Protein AF-A0A076HCX7-F1 (afdb_monomer)

Sequence (114 aa):
MFPRLAEHYRSVVEDLVMSLQALASNLQSAGFTATCYSCGDGRDGQGASFVADIGDGHMVRFLVSDFGISWVESRNGRELVKLDGAEAIQELQRMADLAQEGQARAMQPLAQTA

Foldseek 3Di:
DCPVVLVVLVVVQVVVLVVLCVLQVLCVVLVWHKDKDWDDDPPAWTKIWIWTDPDQQWIWIWIDTSVFTKIWIDHPNHTDDIDTDPVNVVVVVVSSVVSVVSVVVVPDDPPPDD

Structure (mmCIF, N/CA/C/O backbone):
data_AF-A0A076HCX7-F1
#
_entry.id   AF-A0A076HCX7-F1
#
loop_
_atom_site.group_PDB
_atom_site.id
_atom_site.type_symbol
_atom_site.label_atom_id
_atom_site.label_alt_id
_atom_site.label_comp_id
_atom_site.label_asym_id
_atom_site.label_entity_id
_atom_site.label_seq_id
_atom_site.pdbx_PDB_ins_code
_atom_site.Cartn_x
_atom_site.Cartn_y
_atom_site.Cartn_z
_atom_site.occupancy
_atom_site.B_iso_or_equiv
_atom_site.auth_seq_id
_atom_site.auth_comp_id
_atom_site.auth_asym_id
_atom_site.auth_atom_id
_atom_site.pdbx_PDB_model_num
ATOM 1 N N . MET A 1 1 ? 18.435 5.223 -23.652 1.00 62.88 1 MET A N 1
ATOM 2 C CA . MET A 1 1 ? 18.314 6.310 -22.652 1.00 62.88 1 MET A CA 1
ATOM 3 C C . MET A 1 1 ? 17.424 5.899 -21.481 1.00 62.88 1 MET A C 1
ATOM 5 O O . MET A 1 1 ? 17.887 5.964 -20.355 1.00 62.88 1 MET A O 1
ATOM 9 N N . PHE A 1 2 ? 16.215 5.386 -21.728 1.00 89.38 2 PHE A N 1
ATOM 10 C CA . PHE A 1 2 ? 15.270 4.944 -20.688 1.00 89.38 2 PHE A CA 1
ATOM 11 C C . PHE A 1 2 ? 15.545 3.611 -19.946 1.00 89.38 2 PHE A C 1
ATOM 13 O O . PHE A 1 2 ? 14.967 3.452 -18.875 1.00 89.38 2 PHE A O 1
ATOM 20 N N . PRO A 1 3 ? 16.420 2.680 -20.399 1.00 86.94 3 PRO A N 1
ATOM 21 C CA . PRO A 1 3 ? 16.670 1.433 -19.660 1.00 86.94 3 PRO A CA 1
ATOM 22 C C . PRO A 1 3 ? 17.156 1.646 -18.224 1.00 86.94 3 PRO A C 1
ATOM 24 O O . PRO A 1 3 ? 16.657 1.003 -17.313 1.00 86.94 3 PRO A O 1
ATOM 27 N N . ARG A 1 4 ? 18.035 2.634 -18.001 1.00 91.25 4 ARG A N 1
ATOM 28 C CA . ARG A 1 4 ? 18.521 2.974 -16.652 1.00 91.25 4 ARG A CA 1
ATOM 29 C C . ARG A 1 4 ? 17.409 3.490 -15.738 1.00 91.25 4 ARG A C 1
ATOM 31 O O . ARG A 1 4 ? 17.461 3.272 -14.537 1.00 91.25 4 ARG A O 1
ATOM 38 N N . LEU A 1 5 ? 16.413 4.181 -16.300 1.00 89.88 5 LEU A N 1
ATOM 39 C CA . LEU A 1 5 ? 15.254 4.648 -15.540 1.00 89.88 5 LEU A CA 1
ATOM 40 C C . LEU A 1 5 ? 14.345 3.473 -15.157 1.00 89.88 5 LEU A C 1
ATOM 42 O O . LEU A 1 5 ? 13.871 3.425 -14.030 1.00 89.88 5 LEU A O 1
ATOM 46 N N . ALA A 1 6 ? 14.147 2.514 -16.065 1.00 88.62 6 ALA A N 1
ATOM 47 C CA . ALA A 1 6 ? 13.380 1.301 -15.787 1.00 88.62 6 ALA A CA 1
ATOM 48 C C . ALA A 1 6 ? 14.069 0.406 -14.741 1.00 88.62 6 ALA A C 1
ATOM 50 O O . ALA A 1 6 ? 13.417 -0.066 -13.818 1.00 88.62 6 ALA A O 1
ATOM 51 N N . GLU A 1 7 ? 15.389 0.222 -14.838 1.00 89.44 7 GLU A N 1
ATOM 52 C CA . GLU A 1 7 ? 16.185 -0.491 -13.828 1.00 89.44 7 GLU A CA 1
ATOM 53 C C . GLU A 1 7 ? 16.110 0.197 -12.462 1.00 89.44 7 GLU A C 1
ATOM 55 O O . GLU A 1 7 ? 15.907 -0.466 -11.448 1.00 89.44 7 GLU A O 1
ATOM 60 N N . HIS A 1 8 ? 16.208 1.530 -12.427 1.00 90.88 8 HIS A N 1
ATOM 61 C CA . HIS A 1 8 ? 16.052 2.275 -11.182 1.00 90.88 8 HIS A CA 1
ATOM 62 C C . HIS A 1 8 ? 14.649 2.106 -10.589 1.00 90.88 8 HIS A C 1
ATOM 64 O O . HIS A 1 8 ? 14.519 1.886 -9.390 1.00 90.88 8 HIS A O 1
ATOM 70 N N . TYR A 1 9 ? 13.606 2.152 -11.421 1.00 91.25 9 TYR A N 1
ATOM 71 C CA . TYR A 1 9 ? 12.237 1.935 -10.965 1.00 91.25 9 TYR A CA 1
ATOM 72 C C . TYR A 1 9 ? 12.039 0.536 -10.366 1.00 91.25 9 TYR A C 1
ATOM 74 O O . TYR A 1 9 ? 11.447 0.424 -9.300 1.00 91.25 9 TYR A O 1
ATOM 82 N N . ARG A 1 10 ? 12.599 -0.512 -10.983 1.00 90.31 10 ARG A N 1
ATOM 83 C CA . ARG A 1 10 ? 12.563 -1.882 -10.438 1.00 90.31 10 ARG A CA 1
ATOM 84 C C . ARG A 1 10 ? 13.234 -1.984 -9.070 1.00 90.31 10 ARG A C 1
ATOM 86 O O . ARG A 1 10 ? 12.650 -2.547 -8.154 1.00 90.31 10 ARG A O 1
ATOM 93 N N . SER A 1 11 ? 14.400 -1.356 -8.900 1.00 90.75 11 SER A N 1
ATOM 94 C CA . SER A 1 11 ? 15.066 -1.286 -7.591 1.00 90.75 11 SER A CA 1
ATOM 95 C C . SER A 1 11 ? 14.192 -0.587 -6.543 1.00 90.75 11 SER A C 1
ATOM 97 O O . SER A 1 11 ? 14.120 -1.036 -5.406 1.00 90.75 11 SER A O 1
ATOM 99 N N . VAL A 1 12 ? 13.483 0.483 -6.922 1.00 92.06 12 VAL A N 1
ATOM 100 C CA . VAL A 1 12 ? 12.535 1.162 -6.023 1.00 92.06 12 VAL A CA 1
ATOM 101 C C . VAL A 1 12 ? 11.344 0.260 -5.679 1.00 92.06 12 VAL A C 1
ATOM 103 O O . VAL A 1 12 ? 10.895 0.254 -4.535 1.00 92.06 12 VAL A O 1
ATOM 106 N N . VAL A 1 13 ? 10.829 -0.516 -6.638 1.00 92.75 13 VAL A N 1
ATOM 107 C CA . VAL A 1 13 ? 9.761 -1.500 -6.397 1.00 92.75 13 VAL A CA 1
ATOM 108 C C . VAL A 1 13 ? 10.221 -2.567 -5.400 1.00 92.75 13 VAL A C 1
ATOM 110 O O . VAL A 1 13 ? 9.489 -2.851 -4.455 1.00 92.75 13 VAL A O 1
ATOM 113 N N . GLU A 1 14 ? 11.429 -3.111 -5.557 1.00 91.56 14 GLU A N 1
ATOM 114 C CA . GLU A 1 14 ? 12.033 -4.075 -4.624 1.00 91.56 14 GLU A CA 1
ATOM 115 C C . GLU A 1 14 ? 12.101 -3.534 -3.189 1.00 91.56 14 GLU A C 1
ATOM 117 O O . GLU A 1 14 ? 11.614 -4.177 -2.252 1.00 91.56 14 GLU A O 1
ATOM 122 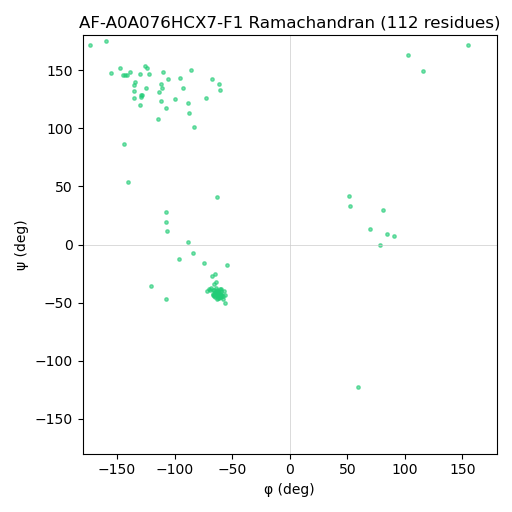N N . ASP A 1 15 ? 12.635 -2.323 -3.024 1.00 92.69 15 ASP A N 1
ATOM 123 C CA . ASP A 1 15 ? 12.755 -1.663 -1.720 1.00 92.69 15 ASP A CA 1
ATOM 124 C C . ASP A 1 15 ? 11.381 -1.381 -1.092 1.00 92.69 15 ASP A C 1
ATOM 126 O O . ASP A 1 15 ? 11.176 -1.559 0.118 1.00 92.69 15 ASP A O 1
ATOM 130 N N . LEU A 1 16 ? 10.401 -0.980 -1.910 1.00 95.25 16 LEU A N 1
ATOM 131 C CA . LEU A 1 16 ? 9.029 -0.764 -1.457 1.00 95.25 16 LEU A CA 1
ATOM 132 C C . LEU A 1 16 ? 8.376 -2.068 -0.997 1.00 95.25 16 LEU A C 1
ATOM 134 O O . LEU A 1 16 ? 7.727 -2.068 0.045 1.00 95.25 16 LEU A O 1
ATOM 138 N N . VAL A 1 17 ? 8.566 -3.186 -1.702 1.00 94.62 17 VAL A N 1
ATOM 139 C CA . VAL A 1 17 ? 8.024 -4.490 -1.279 1.00 94.62 17 VAL A CA 1
ATOM 140 C C . VAL A 1 17 ? 8.531 -4.861 0.118 1.00 94.62 17 VAL A C 1
ATOM 142 O O . VAL A 1 17 ? 7.724 -5.210 0.984 1.00 94.62 17 VAL A O 1
ATOM 145 N N . MET A 1 18 ? 9.837 -4.724 0.369 1.00 93.75 18 MET A N 1
ATOM 146 C CA . MET A 1 18 ? 10.421 -4.994 1.691 1.00 93.75 18 MET A CA 1
ATOM 147 C C . MET A 1 18 ? 9.860 -4.047 2.762 1.00 93.75 18 MET A C 1
ATOM 149 O O . MET A 1 18 ? 9.484 -4.479 3.855 1.00 93.75 18 MET A O 1
ATOM 153 N N . SER A 1 19 ? 9.728 -2.762 2.429 1.00 95.50 19 SER A N 1
ATOM 154 C CA . SER A 1 19 ? 9.176 -1.744 3.331 1.00 95.50 19 SER A CA 1
ATOM 155 C C . SER A 1 19 ? 7.714 -2.023 3.700 1.00 95.50 19 SER A C 1
ATOM 157 O O . SER A 1 19 ? 7.334 -1.898 4.863 1.00 95.50 19 SER A O 1
ATOM 159 N N . LEU A 1 20 ? 6.892 -2.464 2.745 1.00 96.94 20 LEU A N 1
ATOM 160 C CA . LEU A 1 20 ? 5.482 -2.800 2.973 1.00 96.94 20 LEU A CA 1
ATOM 161 C C . LEU A 1 20 ? 5.311 -4.043 3.853 1.00 96.94 20 LEU A C 1
ATOM 163 O O . LEU A 1 20 ? 4.402 -4.092 4.684 1.00 96.94 20 LEU A O 1
ATOM 167 N N . GLN A 1 21 ? 6.181 -5.044 3.699 1.00 95.75 21 GLN A N 1
ATOM 168 C CA . GLN A 1 21 ? 6.198 -6.222 4.573 1.00 95.75 21 GLN A CA 1
ATOM 169 C C . GLN A 1 21 ? 6.539 -5.840 6.022 1.00 95.75 21 GLN A C 1
ATOM 171 O O . GLN A 1 21 ? 5.870 -6.289 6.960 1.00 95.75 21 GLN A O 1
ATOM 176 N N . ALA A 1 22 ? 7.535 -4.969 6.207 1.00 95.00 22 ALA A N 1
ATOM 177 C CA . ALA A 1 22 ? 7.898 -4.449 7.521 1.00 95.00 22 ALA A CA 1
ATOM 178 C C . ALA A 1 22 ? 6.768 -3.603 8.131 1.00 95.00 22 ALA A C 1
ATOM 180 O O . ALA A 1 22 ? 6.397 -3.812 9.286 1.00 95.00 22 ALA A O 1
ATOM 181 N N . LEU A 1 23 ? 6.161 -2.705 7.347 1.00 95.31 23 LEU A N 1
ATOM 182 C CA . LEU A 1 23 ? 5.051 -1.863 7.797 1.00 95.31 23 LEU A CA 1
ATOM 183 C C . LEU A 1 23 ? 3.845 -2.699 8.244 1.00 95.31 23 LEU A C 1
ATOM 185 O O . LEU A 1 23 ? 3.296 -2.450 9.316 1.00 95.31 23 LEU A O 1
ATOM 189 N N . ALA A 1 24 ? 3.461 -3.720 7.471 1.00 95.62 24 ALA A N 1
ATOM 190 C CA . ALA A 1 24 ? 2.377 -4.624 7.853 1.00 95.62 24 ALA A CA 1
ATOM 191 C C . ALA A 1 24 ? 2.677 -5.342 9.177 1.00 95.62 24 ALA A C 1
ATOM 193 O O . ALA A 1 24 ? 1.822 -5.374 10.060 1.00 95.62 24 ALA A O 1
ATOM 194 N N . SER A 1 25 ? 3.900 -5.851 9.346 1.00 93.88 25 SER A N 1
ATOM 195 C CA . SER A 1 25 ? 4.328 -6.529 10.578 1.00 93.88 25 SER A CA 1
ATOM 196 C C . SER A 1 25 ? 4.300 -5.592 11.795 1.00 93.88 25 SER A C 1
ATOM 198 O O . SER A 1 25 ? 3.860 -5.973 12.884 1.00 93.88 25 SER A O 1
ATOM 200 N N . ASN A 1 26 ? 4.720 -4.339 11.608 1.00 91.50 26 ASN A N 1
ATOM 201 C CA . ASN A 1 26 ? 4.710 -3.313 12.650 1.00 91.50 26 ASN A CA 1
ATOM 202 C C . ASN A 1 26 ? 3.285 -2.929 13.069 1.00 91.50 26 ASN A C 1
ATOM 204 O O . ASN A 1 26 ? 3.000 -2.843 14.264 1.00 91.50 26 ASN A O 1
ATOM 208 N N . LEU A 1 27 ? 2.384 -2.751 12.100 1.00 90.50 27 LEU A N 1
ATOM 209 C CA . LEU A 1 27 ? 0.970 -2.459 12.342 1.00 90.50 27 LEU A CA 1
ATOM 210 C C . LEU A 1 27 ? 0.258 -3.618 13.051 1.00 90.50 27 LEU A C 1
ATOM 212 O O . LEU A 1 27 ? -0.450 -3.386 14.030 1.00 90.50 27 LEU A O 1
ATOM 216 N N . GLN A 1 28 ? 0.503 -4.861 12.626 1.00 92.12 28 GLN A N 1
ATOM 217 C CA . GLN A 1 28 ? -0.010 -6.058 13.304 1.00 92.12 28 GLN A CA 1
ATOM 218 C C . GLN A 1 28 ? 0.446 -6.122 14.764 1.00 92.12 28 GLN A C 1
ATOM 220 O O . GLN A 1 28 ? -0.361 -6.370 15.658 1.00 92.12 28 GLN A O 1
ATOM 225 N N . SER A 1 29 ? 1.725 -5.838 15.021 1.00 88.69 29 SER A N 1
ATOM 226 C CA . SER A 1 29 ? 2.285 -5.818 16.380 1.00 88.69 29 SER A CA 1
ATOM 227 C C . SER A 1 29 ? 1.671 -4.721 17.260 1.00 88.69 29 SER A C 1
ATOM 229 O O . SER A 1 29 ? 1.635 -4.861 18.479 1.00 88.69 29 SER A O 1
ATOM 231 N N . ALA A 1 30 ? 1.159 -3.648 16.651 1.00 85.06 30 ALA A N 1
ATOM 232 C CA . ALA A 1 30 ? 0.432 -2.574 17.323 1.00 85.06 30 ALA A CA 1
ATOM 233 C C . ALA A 1 30 ? -1.088 -2.831 17.445 1.00 85.06 30 ALA A C 1
ATOM 235 O O . ALA A 1 30 ? -1.806 -1.987 17.977 1.00 85.06 30 ALA A O 1
ATOM 236 N N . GLY A 1 31 ? -1.587 -3.988 16.988 1.00 87.31 31 GLY A N 1
ATOM 237 C CA . GLY A 1 31 ? -2.995 -4.386 17.099 1.00 87.31 31 GLY A CA 1
ATOM 238 C C . GLY A 1 31 ? -3.885 -3.984 15.918 1.00 87.31 31 GLY A C 1
ATOM 239 O O . GLY A 1 31 ? -5.098 -4.177 15.988 1.00 87.31 31 GLY A O 1
ATOM 240 N N . PHE A 1 32 ? -3.314 -3.456 14.833 1.00 89.38 32 PHE A N 1
ATOM 241 C CA . PHE A 1 32 ? -4.058 -3.144 13.612 1.00 89.38 32 PHE A CA 1
ATOM 242 C C . PHE A 1 32 ? -4.171 -4.366 12.696 1.00 89.38 32 PHE A C 1
ATOM 244 O O . PHE A 1 32 ? -3.269 -5.203 12.622 1.00 89.38 32 PHE A O 1
ATOM 251 N N . THR A 1 33 ? -5.257 -4.442 11.924 1.00 93.88 33 THR A N 1
ATOM 252 C CA . THR A 1 33 ? -5.376 -5.452 10.865 1.00 93.88 33 THR A CA 1
ATOM 253 C C . THR A 1 33 ? -4.658 -4.942 9.623 1.00 93.88 33 THR A C 1
ATOM 255 O O . THR A 1 33 ? -5.195 -4.120 8.889 1.00 93.88 33 THR A O 1
ATOM 258 N N . ALA A 1 34 ? -3.445 -5.431 9.376 1.00 96.31 34 ALA A N 1
ATOM 259 C CA . ALA A 1 34 ? -2.673 -5.122 8.176 1.00 96.31 34 ALA A CA 1
ATOM 260 C C . ALA A 1 34 ? -2.145 -6.402 7.524 1.00 96.31 34 ALA A C 1
ATOM 262 O O . ALA A 1 34 ? -1.826 -7.367 8.212 1.00 96.31 34 ALA A O 1
ATOM 263 N N . THR A 1 35 ? -2.041 -6.428 6.200 1.00 97.00 35 THR A N 1
ATOM 264 C CA . THR A 1 35 ? -1.483 -7.549 5.430 1.00 97.00 35 THR A CA 1
ATOM 265 C C . THR A 1 35 ? -0.664 -7.018 4.263 1.00 97.00 35 THR A C 1
ATOM 267 O O . THR A 1 35 ? -0.997 -5.985 3.687 1.00 97.00 35 THR A O 1
ATOM 270 N N . CYS A 1 36 ? 0.405 -7.724 3.906 1.00 97.06 36 CYS A N 1
ATOM 271 C CA . CYS A 1 36 ? 1.185 -7.460 2.704 1.00 97.06 36 CYS A CA 1
ATOM 272 C C . CYS A 1 36 ? 1.352 -8.775 1.942 1.00 97.06 36 CYS A C 1
ATOM 274 O O .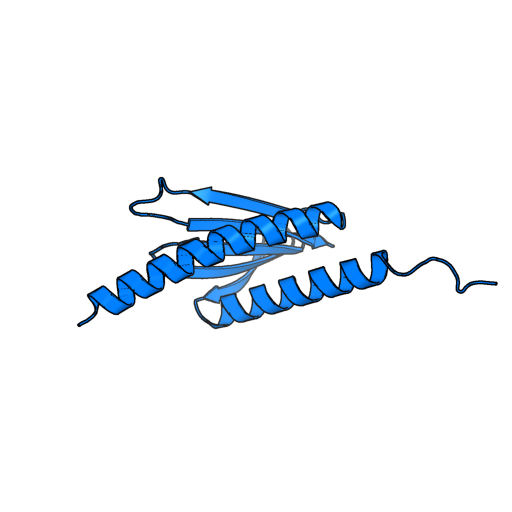 CYS A 1 36 ? 1.911 -9.733 2.476 1.00 97.06 36 CYS A O 1
ATOM 276 N N . TYR A 1 37 ? 0.863 -8.817 0.707 1.00 94.31 37 TYR A N 1
ATOM 277 C CA . TYR A 1 37 ? 1.077 -9.930 -0.211 1.00 94.31 37 TYR A CA 1
ATOM 278 C C . TYR A 1 37 ? 2.058 -9.491 -1.286 1.00 94.31 37 TYR A C 1
ATOM 280 O O . TYR A 1 37 ? 1.752 -8.575 -2.042 1.00 94.31 37 TYR A O 1
ATOM 288 N N . SER A 1 38 ? 3.215 -10.140 -1.366 1.00 91.75 38 SER A N 1
ATOM 289 C CA . SER A 1 38 ? 4.191 -9.919 -2.434 1.00 91.75 38 SER A CA 1
ATOM 290 C C . SER A 1 38 ? 4.021 -10.942 -3.558 1.00 91.75 38 SER A C 1
ATOM 292 O O . SER A 1 38 ? 3.756 -12.115 -3.293 1.00 91.75 38 SER A O 1
ATOM 294 N N . CYS A 1 39 ? 4.221 -10.517 -4.802 1.00 84.62 39 CYS A N 1
ATOM 295 C CA . CYS A 1 39 ? 4.299 -11.377 -5.983 1.00 84.62 39 CYS A CA 1
ATOM 296 C C . CYS A 1 39 ? 5.619 -11.147 -6.738 1.00 84.62 39 CYS A C 1
ATOM 298 O O . CYS A 1 39 ? 6.175 -10.051 -6.683 1.00 84.62 39 CYS A O 1
ATOM 300 N N . GLY A 1 40 ? 6.103 -12.180 -7.437 1.00 74.94 40 GLY A N 1
ATOM 301 C CA . GLY A 1 40 ? 7.340 -12.159 -8.234 1.00 74.94 40 GLY A CA 1
ATOM 302 C C . GLY A 1 40 ? 8.416 -13.119 -7.708 1.00 74.94 40 GLY A C 1
ATOM 303 O O . GLY A 1 40 ? 8.484 -13.384 -6.509 1.00 74.94 40 GLY A O 1
ATOM 304 N N . ASP A 1 41 ? 9.248 -13.656 -8.605 1.00 64.94 41 ASP A N 1
ATOM 305 C CA . ASP A 1 41 ? 10.330 -14.616 -8.313 1.00 64.94 41 ASP A CA 1
ATOM 306 C C . ASP A 1 41 ? 11.744 -13.999 -8.413 1.00 64.94 41 ASP A C 1
ATOM 308 O O . ASP A 1 41 ? 12.749 -14.705 -8.504 1.00 64.94 41 ASP A O 1
ATOM 312 N N . GLY A 1 42 ? 11.828 -12.665 -8.341 1.00 56.84 42 GLY A N 1
ATOM 313 C CA . GLY A 1 42 ? 13.083 -11.920 -8.207 1.00 56.84 42 GLY A CA 1
ATOM 314 C C . GLY A 1 42 ? 13.821 -11.622 -9.513 1.00 56.84 42 GLY A C 1
ATOM 315 O O . GLY A 1 42 ? 14.965 -11.177 -9.453 1.00 56.84 42 GLY A O 1
ATOM 316 N N . ARG A 1 43 ? 13.225 -11.873 -10.690 1.00 56.16 43 ARG A N 1
ATOM 317 C CA . ARG A 1 43 ? 13.833 -11.483 -11.981 1.00 56.16 43 ARG A CA 1
ATOM 318 C C . ARG A 1 43 ? 12.990 -10.535 -12.829 1.00 56.16 43 ARG A C 1
ATOM 320 O O . ARG A 1 43 ? 13.576 -9.659 -13.450 1.00 56.16 43 ARG A O 1
ATOM 327 N N . ASP A 1 44 ? 11.666 -10.663 -12.823 1.00 58.84 44 ASP A N 1
ATOM 328 C CA . ASP A 1 44 ? 10.732 -9.730 -13.467 1.00 58.84 44 ASP A CA 1
ATOM 329 C C . ASP A 1 44 ? 9.358 -9.816 -12.766 1.00 58.84 44 ASP A C 1
ATOM 331 O O . ASP A 1 44 ? 8.967 -10.886 -12.295 1.00 58.84 44 ASP A O 1
ATOM 335 N N . GLY A 1 45 ? 8.601 -8.713 -12.699 1.00 64.19 45 GLY A N 1
ATOM 336 C CA . GLY A 1 45 ? 7.224 -8.731 -12.190 1.00 64.19 45 GLY A CA 1
ATOM 337 C C . GLY A 1 45 ? 7.105 -8.716 -10.666 1.00 64.19 45 GLY A C 1
ATOM 338 O O . GLY A 1 45 ? 6.144 -9.265 -10.117 1.00 64.19 45 GLY A O 1
ATOM 339 N N . GLN A 1 46 ? 8.070 -8.099 -9.979 1.00 83.56 46 GLN A N 1
ATOM 340 C CA . GLN A 1 46 ? 7.960 -7.868 -8.544 1.00 83.56 46 GLN A CA 1
ATOM 341 C C . GLN A 1 46 ? 6.856 -6.860 -8.242 1.00 83.56 46 GLN A C 1
ATOM 343 O O . GLN A 1 46 ? 6.627 -5.889 -8.965 1.00 83.56 46 GLN A O 1
ATOM 348 N N . GLY A 1 47 ? 6.150 -7.112 -7.151 1.00 93.19 47 GLY A N 1
ATOM 349 C CA . GLY A 1 47 ? 5.120 -6.219 -6.673 1.00 93.19 47 GLY A CA 1
ATOM 350 C C . GLY A 1 47 ? 4.574 -6.651 -5.330 1.00 93.19 47 GLY A C 1
ATOM 351 O O . GLY A 1 47 ? 4.875 -7.734 -4.823 1.00 93.19 47 GLY A O 1
ATOM 352 N N . ALA A 1 48 ? 3.759 -5.787 -4.747 1.00 96.12 48 ALA A N 1
ATOM 353 C CA . ALA A 1 48 ? 3.045 -6.090 -3.527 1.00 96.12 48 ALA A CA 1
ATOM 354 C C . ALA A 1 48 ? 1.689 -5.391 -3.470 1.00 96.12 48 ALA A C 1
ATOM 356 O O . ALA A 1 48 ? 1.491 -4.306 -4.019 1.00 96.12 48 ALA A O 1
ATOM 357 N N . SER A 1 49 ? 0.772 -6.030 -2.748 1.00 97.19 49 SER A N 1
ATOM 358 C CA . SER A 1 49 ? -0.479 -5.456 -2.281 1.00 97.19 49 SER A CA 1
ATOM 359 C C . SER A 1 49 ? -0.456 -5.392 -0.765 1.00 97.19 49 SER A C 1
ATOM 361 O O . SER A 1 49 ? -0.593 -6.412 -0.087 1.00 97.19 49 SER A O 1
ATOM 363 N N . PHE A 1 50 ? -0.319 -4.182 -0.246 1.00 98.12 50 PHE A N 1
ATOM 364 C CA . PHE A 1 50 ? -0.505 -3.872 1.159 1.00 98.12 50 PHE A CA 1
ATOM 365 C C . PHE A 1 50 ? -1.950 -3.438 1.400 1.00 98.12 50 PHE A C 1
ATOM 367 O O . PHE A 1 50 ? -2.495 -2.641 0.638 1.00 98.12 50 PHE A O 1
ATOM 374 N N . VAL A 1 51 ? -2.574 -3.960 2.451 1.00 97.88 51 VAL A N 1
ATOM 375 C CA . VAL A 1 51 ? -3.933 -3.609 2.876 1.00 97.88 51 VAL A CA 1
ATOM 376 C C . VAL A 1 51 ? -3.934 -3.410 4.382 1.00 97.88 51 VAL A C 1
ATOM 378 O O . VAL A 1 51 ? -3.443 -4.281 5.099 1.00 97.88 51 VAL A O 1
ATOM 381 N N . ALA A 1 52 ? -4.530 -2.319 4.859 1.00 96.56 52 ALA A N 1
ATOM 382 C CA . ALA A 1 52 ? -4.746 -2.089 6.283 1.00 96.56 52 ALA A CA 1
ATOM 383 C C . ALA A 1 52 ? -6.167 -1.592 6.568 1.00 96.56 52 ALA A C 1
ATOM 385 O O . ALA A 1 52 ? -6.711 -0.778 5.821 1.00 96.56 52 ALA A O 1
ATOM 386 N N . ASP A 1 53 ? -6.750 -2.103 7.649 1.00 94.06 53 ASP A N 1
ATOM 387 C CA . ASP A 1 53 ? -7.959 -1.578 8.280 1.00 94.06 53 ASP A CA 1
ATOM 388 C C . ASP A 1 53 ? -7.547 -0.513 9.298 1.00 94.06 53 ASP A C 1
ATOM 390 O O . ASP A 1 53 ? -6.767 -0.791 10.217 1.00 94.06 53 ASP A O 1
ATOM 394 N N . ILE A 1 54 ? -8.057 0.702 9.119 1.00 88.25 54 ILE A N 1
ATOM 395 C CA . ILE A 1 54 ? -7.798 1.839 10.009 1.00 88.25 54 ILE A CA 1
ATOM 396 C C . ILE A 1 54 ? -9.015 2.194 10.881 1.00 88.25 54 ILE A C 1
ATOM 398 O O . ILE A 1 54 ? -9.008 3.223 11.553 1.00 88.25 54 ILE A O 1
ATOM 402 N N . GLY A 1 55 ? -10.034 1.328 10.922 1.00 88.81 55 GL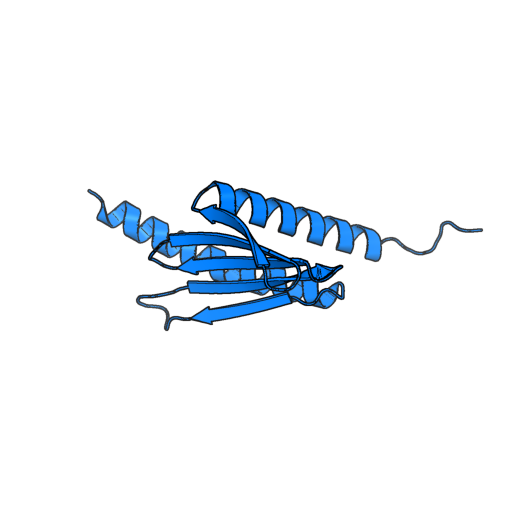Y A N 1
ATOM 403 C CA . GLY A 1 55 ? -11.233 1.457 11.749 1.00 88.81 55 GLY A CA 1
ATOM 404 C C . GLY A 1 55 ? -12.471 1.927 10.979 1.00 88.81 55 GLY A C 1
ATOM 405 O O . GLY A 1 55 ? -12.393 2.451 9.872 1.00 88.81 55 GLY A O 1
ATOM 406 N N . ASP A 1 56 ? -13.655 1.731 11.567 1.00 90.88 56 ASP A N 1
ATOM 407 C CA . ASP A 1 56 ? -14.955 2.179 11.031 1.00 90.88 56 ASP A CA 1
ATOM 408 C C . ASP A 1 56 ? -15.256 1.757 9.578 1.00 90.88 56 ASP A C 1
ATOM 410 O O . ASP A 1 56 ? -15.913 2.482 8.811 1.00 90.88 56 ASP A O 1
ATOM 414 N N . GLY A 1 57 ? -14.755 0.576 9.201 1.00 90.50 57 GLY A N 1
ATOM 415 C CA . GLY A 1 57 ? -14.873 0.016 7.858 1.00 90.50 57 GLY A CA 1
ATOM 416 C C . GLY A 1 57 ? -14.043 0.754 6.806 1.00 90.50 57 GLY A C 1
ATOM 417 O O . GLY A 1 57 ? -14.304 0.563 5.615 1.00 90.50 57 GLY A O 1
ATOM 418 N N . HIS A 1 58 ? -13.107 1.618 7.218 1.00 94.06 58 HIS A N 1
ATOM 419 C CA . HIS A 1 58 ? -12.172 2.342 6.360 1.00 94.06 58 HIS A CA 1
ATOM 420 C C . HIS A 1 58 ? -10.929 1.482 6.130 1.00 94.06 58 HIS A C 1
ATOM 422 O O . HIS A 1 58 ? -10.153 1.1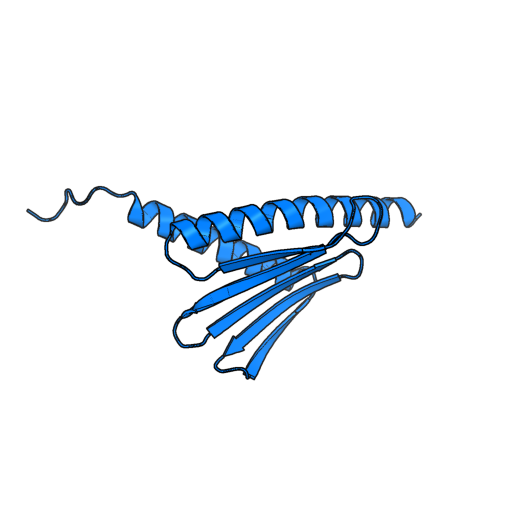89 7.034 1.00 94.06 58 HIS A O 1
ATOM 428 N N . MET A 1 59 ? -10.765 1.069 4.881 1.00 96.69 59 MET A N 1
ATOM 429 C CA . MET A 1 59 ? -9.662 0.251 4.408 1.00 96.69 59 MET A CA 1
ATOM 430 C C . MET A 1 59 ? -8.783 1.078 3.486 1.00 96.69 59 MET A C 1
ATOM 432 O O . MET A 1 59 ? -9.293 1.759 2.591 1.00 96.69 59 MET A O 1
ATOM 436 N N . VAL A 1 60 ? -7.474 0.925 3.628 1.00 97.44 60 VAL A N 1
ATOM 437 C CA . VAL A 1 60 ? -6.498 1.431 2.664 1.00 97.44 60 VAL A CA 1
ATOM 438 C C . VAL A 1 60 ? -5.848 0.272 1.925 1.00 97.44 60 VAL A C 1
ATOM 440 O O . VAL A 1 60 ? -5.665 -0.817 2.476 1.00 97.44 60 VAL A O 1
ATOM 443 N N . ARG A 1 61 ? -5.482 0.505 0.669 1.00 98.06 61 ARG A N 1
ATOM 444 C CA . ARG A 1 61 ? -4.714 -0.425 -0.151 1.00 98.06 61 ARG A CA 1
ATOM 445 C C . ARG A 1 61 ? -3.621 0.324 -0.880 1.00 98.06 61 ARG A C 1
ATOM 447 O O . ARG A 1 61 ? -3.915 1.246 -1.632 1.00 98.06 61 ARG A O 1
ATOM 454 N N . PHE A 1 62 ? -2.391 -0.137 -0.725 1.00 98.44 62 PHE A N 1
ATOM 455 C CA . PHE A 1 62 ? -1.263 0.323 -1.514 1.00 98.44 62 PHE A CA 1
ATOM 456 C C . PHE A 1 62 ? -0.799 -0.809 -2.431 1.00 98.44 62 PHE A C 1
ATOM 458 O O . PHE A 1 62 ? -0.503 -1.913 -1.973 1.00 98.44 62 PHE A O 1
ATOM 465 N N . LEU A 1 63 ? -0.776 -0.537 -3.733 1.00 97.50 63 LEU A N 1
ATOM 466 C CA . LEU A 1 63 ? -0.286 -1.446 -4.762 1.00 97.50 63 LEU A CA 1
ATOM 467 C C . LEU A 1 63 ? 1.004 -0.882 -5.341 1.00 97.50 63 LEU A C 1
ATOM 469 O O . LEU A 1 63 ? 1.062 0.299 -5.680 1.00 97.50 63 LEU A O 1
ATOM 473 N N . VAL A 1 64 ? 2.002 -1.741 -5.504 1.00 96.38 64 VAL A N 1
ATOM 474 C CA . VAL A 1 64 ? 3.249 -1.433 -6.207 1.00 96.38 64 VAL A CA 1
ATOM 475 C C . VAL A 1 64 ? 3.607 -2.589 -7.128 1.00 96.38 64 VAL A C 1
ATOM 477 O O . VAL A 1 64 ? 3.465 -3.751 -6.755 1.00 96.38 64 VAL A O 1
ATOM 480 N N . SER A 1 65 ? 4.046 -2.271 -8.339 1.00 93.00 65 SER A N 1
ATOM 481 C CA . SER A 1 65 ? 4.603 -3.220 -9.301 1.00 93.00 65 SER A CA 1
ATOM 482 C C . SER A 1 65 ? 5.452 -2.481 -10.330 1.00 93.00 65 SER A C 1
ATOM 484 O O . SER A 1 65 ? 5.402 -1.253 -10.404 1.00 93.00 65 SER A O 1
ATOM 486 N N . ASP A 1 66 ? 6.115 -3.225 -11.213 1.00 87.31 66 ASP A N 1
ATOM 487 C CA . ASP A 1 66 ? 6.798 -2.679 -12.395 1.00 87.31 66 ASP A CA 1
ATOM 488 C C . ASP A 1 66 ? 5.894 -1.822 -13.311 1.00 87.31 66 ASP A C 1
ATOM 490 O O . ASP A 1 66 ? 6.395 -1.052 -14.131 1.00 87.31 66 ASP A O 1
ATOM 494 N N . PHE A 1 67 ? 4.567 -1.934 -13.185 1.00 86.12 67 PHE A N 1
ATOM 495 C CA . PHE A 1 67 ? 3.593 -1.200 -13.998 1.00 86.12 67 PHE A CA 1
ATOM 496 C C . PHE 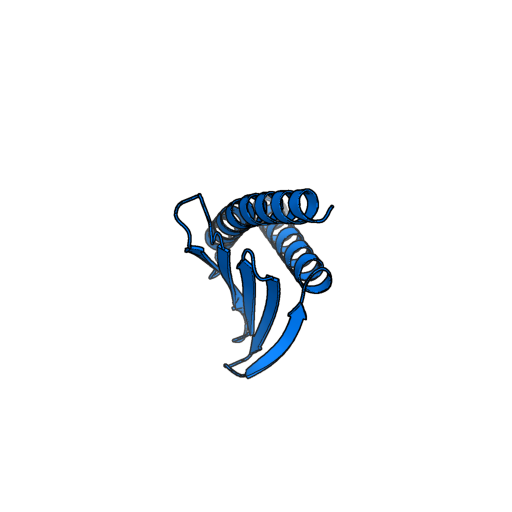A 1 67 ? 3.070 0.079 -13.345 1.00 86.12 67 PHE A C 1
ATOM 498 O O . PHE A 1 67 ? 2.412 0.875 -14.016 1.00 86.12 67 PHE A O 1
ATOM 505 N N . GLY A 1 68 ? 3.320 0.283 -12.052 1.00 92.31 68 GLY A N 1
ATOM 506 C CA . GLY A 1 68 ? 2.818 1.459 -11.360 1.00 92.31 68 GLY A CA 1
ATOM 507 C C . GLY A 1 68 ? 2.647 1.287 -9.861 1.00 92.31 68 GLY A C 1
ATOM 508 O O . GLY A 1 68 ? 2.744 0.194 -9.298 1.00 92.31 68 GLY A O 1
ATOM 509 N N . ILE A 1 69 ? 2.350 2.425 -9.238 1.00 96.69 69 ILE A N 1
ATOM 510 C CA . ILE A 1 69 ? 2.081 2.578 -7.812 1.00 96.69 69 ILE A CA 1
ATOM 511 C C . ILE A 1 69 ? 0.718 3.246 -7.654 1.00 96.69 69 ILE A C 1
ATOM 513 O O . ILE A 1 69 ? 0.466 4.255 -8.315 1.00 96.69 69 ILE A O 1
ATOM 517 N N . SER A 1 70 ? -0.118 2.727 -6.756 1.00 98.31 70 SER A N 1
ATOM 518 C CA . SER A 1 70 ? -1.411 3.334 -6.431 1.00 98.31 70 SER A CA 1
ATOM 519 C C . SER A 1 70 ? -1.782 3.173 -4.962 1.00 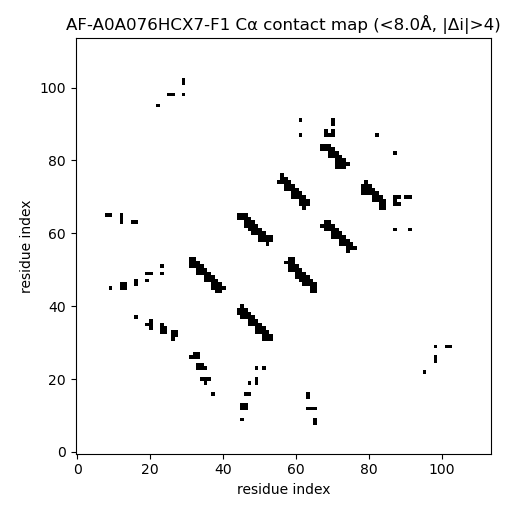98.31 70 SER A C 1
ATOM 521 O O . SER A 1 70 ? -1.535 2.122 -4.372 1.00 98.31 70 SER A O 1
ATOM 523 N N . TRP A 1 71 ? -2.461 4.174 -4.417 1.00 98.50 71 TRP A N 1
ATOM 524 C CA . TRP A 1 71 ? -3.122 4.166 -3.119 1.00 98.50 71 TRP A CA 1
ATOM 525 C C . TRP A 1 71 ? -4.629 4.255 -3.338 1.00 98.50 71 TRP A C 1
ATOM 527 O O . TRP A 1 71 ? -5.098 5.102 -4.094 1.00 98.50 71 TRP A O 1
ATOM 537 N N . VAL A 1 72 ? -5.391 3.385 -2.688 1.00 98.56 72 VAL A N 1
ATOM 538 C CA . VAL A 1 72 ? -6.851 3.385 -2.739 1.00 98.56 72 VAL A CA 1
ATOM 539 C C . VAL A 1 72 ? -7.392 3.349 -1.327 1.00 98.56 72 VAL A C 1
ATOM 541 O O . VAL A 1 72 ? -7.064 2.442 -0.563 1.00 98.56 72 VAL A O 1
ATOM 544 N N . GLU A 1 73 ? -8.297 4.266 -1.019 1.00 98.00 73 GLU A N 1
ATOM 545 C CA . GLU A 1 73 ? -9.096 4.186 0.194 1.00 98.00 73 GLU A CA 1
ATOM 546 C C . GLU A 1 73 ? -10.511 3.772 -0.141 1.00 98.00 73 GLU A C 1
ATOM 548 O O . GLU A 1 73 ? -11.110 4.203 -1.129 1.00 98.00 73 GLU A O 1
ATOM 553 N N . SER A 1 74 ? -11.076 2.952 0.727 1.00 97.81 74 SER A N 1
ATOM 554 C CA . SER A 1 74 ? -12.461 2.541 0.629 1.00 97.81 74 SER A CA 1
ATOM 555 C C . SER A 1 74 ? -13.099 2.540 2.000 1.00 97.81 74 SER A C 1
ATOM 557 O O . SER A 1 74 ? -12.437 2.265 2.995 1.00 97.81 74 SER A O 1
ATOM 559 N N . ARG A 1 75 ? -14.397 2.820 2.058 1.00 97.06 75 ARG A N 1
ATOM 560 C CA . ARG A 1 75 ? -15.178 2.684 3.281 1.00 97.06 75 ARG A CA 1
ATOM 561 C C . ARG A 1 75 ? -16.423 1.872 3.010 1.00 97.06 75 ARG A C 1
ATOM 563 O O . ARG A 1 75 ? -17.164 2.175 2.075 1.00 97.06 75 ARG A O 1
ATOM 570 N N . ASN A 1 76 ? -16.640 0.829 3.805 1.00 95.50 76 ASN A N 1
ATOM 571 C CA . ASN A 1 76 ? -17.770 -0.092 3.642 1.00 95.50 76 ASN A CA 1
ATOM 572 C C . ASN A 1 76 ? -17.886 -0.631 2.200 1.00 95.50 76 ASN A C 1
ATOM 574 O O . ASN A 1 76 ? -18.969 -0.679 1.622 1.00 95.50 76 ASN A O 1
ATOM 578 N N . GLY A 1 77 ? -16.743 -0.972 1.594 1.00 92.44 77 GLY A N 1
ATOM 579 C CA . GLY A 1 77 ? -16.660 -1.504 0.229 1.00 92.44 77 GLY A CA 1
ATOM 580 C C . GLY A 1 77 ? -16.787 -0.473 -0.898 1.00 92.44 77 GLY A C 1
ATOM 581 O O . GLY A 1 77 ? -16.681 -0.848 -2.063 1.00 92.44 77 GLY A O 1
ATOM 582 N N . ARG A 1 78 ? -16.978 0.816 -0.592 1.00 97.12 78 ARG A N 1
ATOM 583 C CA . ARG A 1 78 ? -17.033 1.888 -1.594 1.00 97.12 78 ARG A CA 1
ATOM 584 C C . ARG A 1 78 ? -15.700 2.622 -1.666 1.00 97.12 78 ARG A C 1
ATOM 586 O O . ARG A 1 78 ? -15.237 3.126 -0.648 1.00 97.12 78 ARG A O 1
ATOM 593 N N . GLU A 1 79 ? -15.113 2.706 -2.856 1.00 97.75 79 GLU A N 1
ATOM 594 C CA . GLU A 1 79 ? -13.929 3.538 -3.105 1.00 97.75 79 GLU A CA 1
ATOM 595 C C . GLU A 1 79 ? -14.239 5.015 -2.823 1.00 97.75 79 GLU A C 1
ATOM 597 O O . GLU A 1 79 ? -15.287 5.529 -3.226 1.00 97.75 79 GLU A O 1
ATOM 602 N N . LEU A 1 80 ? -13.339 5.670 -2.090 1.00 97.44 80 LEU A N 1
ATOM 603 C CA . LEU A 1 80 ? -13.429 7.080 -1.718 1.00 97.44 80 LEU A CA 1
ATOM 604 C C . LEU A 1 80 ? -12.418 7.921 -2.490 1.00 97.44 80 LEU A C 1
ATOM 606 O O . LEU A 1 80 ? -12.772 8.969 -3.027 1.00 97.44 80 LEU A O 1
ATOM 610 N N . VAL A 1 81 ? -11.171 7.453 -2.541 1.00 97.19 81 VAL A N 1
ATOM 611 C CA . VAL A 1 81 ? -10.078 8.117 -3.244 1.00 97.19 81 VAL A CA 1
ATOM 612 C C . VAL A 1 81 ? -9.171 7.076 -3.881 1.00 97.19 81 VAL A C 1
ATOM 614 O O . VAL A 1 81 ? -8.948 5.998 -3.323 1.00 97.19 81 VAL A O 1
ATOM 617 N N . LYS A 1 82 ? -8.634 7.436 -5.042 1.00 98.06 82 LYS A N 1
ATOM 618 C CA . LYS A 1 82 ? -7.522 6.755 -5.683 1.00 98.06 82 LYS A CA 1
ATOM 619 C C . LYS A 1 82 ? -6.461 7.787 -6.038 1.00 98.06 82 LYS A C 1
ATOM 621 O O . LYS A 1 82 ? -6.772 8.793 -6.671 1.00 98.06 82 LYS A O 1
ATOM 626 N N . LEU A 1 83 ? -5.231 7.517 -5.624 1.00 98.56 83 LEU A N 1
ATOM 627 C CA . LEU A 1 83 ? -4.046 8.309 -5.927 1.00 98.56 83 LEU A CA 1
ATOM 628 C C . LEU A 1 83 ? -3.034 7.406 -6.620 1.00 98.56 83 LEU A C 1
ATOM 630 O O . LEU A 1 83 ? -2.930 6.223 -6.292 1.00 98.56 83 LEU A O 1
ATOM 634 N N . ASP A 1 84 ? -2.260 7.962 -7.542 1.00 98.19 84 ASP A N 1
ATOM 635 C CA . ASP A 1 84 ? -1.262 7.217 -8.302 1.00 98.19 84 ASP A CA 1
ATOM 636 C C . ASP A 1 84 ? 0.117 7.889 -8.179 1.00 98.19 84 ASP A C 1
ATOM 638 O O . ASP A 1 84 ? 0.245 9.092 -7.936 1.00 98.19 84 ASP A O 1
ATOM 642 N N . GLY A 1 85 ? 1.181 7.099 -8.326 1.00 95.88 85 GLY A N 1
ATOM 643 C CA . GLY A 1 85 ? 2.556 7.600 -8.340 1.00 95.88 85 GLY A CA 1
ATOM 644 C C . GLY A 1 85 ? 2.959 8.337 -7.057 1.00 95.88 85 GLY A C 1
ATOM 645 O O . GLY A 1 85 ? 2.935 7.771 -5.966 1.00 95.88 85 GLY A O 1
ATOM 646 N N . ALA A 1 86 ? 3.383 9.596 -7.188 1.00 96.19 86 ALA A N 1
ATOM 647 C CA . ALA A 1 86 ? 3.972 10.356 -6.085 1.00 96.19 86 ALA A CA 1
ATOM 648 C C . ALA A 1 86 ? 2.984 10.651 -4.944 1.00 96.19 86 ALA A C 1
ATOM 650 O O . ALA A 1 86 ? 3.390 10.663 -3.785 1.00 96.19 86 ALA A O 1
ATOM 651 N N . GLU A 1 87 ? 1.704 10.872 -5.244 1.00 98.12 87 GLU A N 1
ATOM 652 C CA . GLU A 1 87 ? 0.687 11.141 -4.217 1.00 98.12 87 GLU A CA 1
ATOM 653 C C . GLU A 1 87 ? 0.395 9.888 -3.385 1.00 98.12 87 GLU A C 1
ATOM 655 O O . GLU A 1 87 ? 0.296 9.963 -2.163 1.00 98.12 87 GLU A O 1
ATOM 660 N N . ALA A 1 88 ? 0.374 8.715 -4.025 1.00 98.19 88 ALA A N 1
ATOM 661 C CA . ALA A 1 88 ? 0.252 7.440 -3.325 1.00 98.19 88 ALA A CA 1
ATOM 662 C C . ALA A 1 88 ? 1.425 7.192 -2.360 1.00 98.19 88 ALA A C 1
ATOM 664 O O . ALA A 1 88 ? 1.219 6.722 -1.243 1.00 98.19 88 ALA A O 1
ATOM 665 N N . ILE A 1 89 ? 2.654 7.533 -2.767 1.00 97.44 89 ILE A N 1
ATOM 666 C CA . ILE A 1 89 ? 3.843 7.429 -1.902 1.00 97.44 89 ILE A CA 1
ATOM 667 C C . ILE A 1 89 ? 3.737 8.371 -0.696 1.00 97.44 89 ILE A C 1
ATOM 669 O O . ILE A 1 89 ? 4.123 7.996 0.409 1.00 97.44 89 ILE A O 1
ATOM 673 N N . GLN A 1 90 ? 3.185 9.573 -0.881 1.00 97.62 90 GLN A N 1
ATOM 674 C CA . GLN A 1 90 ? 2.985 10.517 0.221 1.00 97.62 90 GLN A CA 1
ATOM 675 C C . GLN A 1 90 ? 1.980 10.000 1.257 1.00 97.62 90 GLN A C 1
ATOM 677 O O . GLN A 1 90 ? 2.230 10.155 2.452 1.00 97.62 90 GLN A O 1
ATOM 682 N N . GLU A 1 91 ? 0.880 9.368 0.837 1.00 97.56 91 GLU A N 1
ATOM 683 C CA . GLU A 1 91 ? -0.050 8.736 1.787 1.00 97.56 91 GLU A CA 1
ATOM 684 C C . GLU A 1 91 ? 0.579 7.547 2.512 1.00 97.56 91 GLU A C 1
ATOM 686 O O . GLU A 1 91 ? 0.406 7.394 3.723 1.00 97.56 91 GLU A O 1
ATOM 691 N N . LEU A 1 92 ? 1.370 6.734 1.803 1.00 97.12 92 LEU A N 1
ATOM 692 C CA . LEU A 1 92 ? 2.088 5.628 2.429 1.00 97.12 92 LEU A CA 1
ATOM 693 C C . LEU A 1 92 ? 3.041 6.127 3.524 1.00 97.12 92 LEU A C 1
ATOM 695 O O . LEU A 1 92 ? 3.075 5.548 4.610 1.00 97.12 92 LEU A O 1
ATOM 699 N N . GLN A 1 93 ? 3.772 7.217 3.268 1.00 96.44 93 GLN A N 1
ATOM 700 C CA . GLN A 1 93 ? 4.643 7.829 4.272 1.00 96.44 93 GLN A CA 1
ATOM 701 C C . GLN A 1 93 ? 3.841 8.331 5.476 1.00 96.44 93 GLN A C 1
ATOM 703 O O . GLN A 1 93 ? 4.199 8.013 6.607 1.00 96.44 93 GLN A O 1
ATOM 708 N N . ARG A 1 94 ? 2.717 9.031 5.252 1.00 94.56 94 ARG A N 1
ATOM 709 C CA . ARG A 1 94 ? 1.837 9.480 6.346 1.00 94.56 94 ARG A CA 1
ATOM 710 C C . ARG A 1 94 ? 1.376 8.319 7.222 1.00 94.56 94 ARG A C 1
ATOM 712 O O . ARG A 1 94 ? 1.397 8.425 8.444 1.00 94.56 94 ARG A O 1
ATOM 719 N N . MET A 1 95 ? 0.987 7.200 6.616 1.00 92.44 95 MET A N 1
ATOM 720 C CA . MET A 1 95 ? 0.611 6.000 7.362 1.00 92.44 95 MET A CA 1
ATOM 721 C C . MET A 1 95 ? 1.785 5.417 8.158 1.00 92.44 95 MET A C 1
ATOM 723 O O . MET A 1 95 ? 1.596 5.009 9.305 1.00 92.44 95 MET A O 1
ATOM 727 N N . ALA A 1 96 ? 2.981 5.363 7.572 1.00 93.56 96 ALA A N 1
ATOM 728 C CA . ALA A 1 96 ? 4.168 4.870 8.261 1.00 93.56 96 ALA A CA 1
ATOM 729 C C . ALA A 1 96 ? 4.523 5.739 9.479 1.00 93.56 96 ALA A C 1
ATOM 731 O O . ALA A 1 96 ? 4.824 5.194 10.542 1.00 93.56 96 ALA A O 1
ATOM 732 N N . ASP A 1 97 ? 4.420 7.062 9.348 1.00 92.31 97 ASP A N 1
ATOM 733 C CA . ASP A 1 97 ? 4.662 8.008 10.440 1.00 92.31 97 ASP A CA 1
ATOM 734 C C . ASP A 1 97 ? 3.646 7.804 11.578 1.00 92.31 97 ASP A C 1
ATOM 736 O O . ASP A 1 97 ? 4.030 7.628 12.735 1.00 92.31 97 ASP A O 1
ATOM 740 N N . LEU A 1 98 ? 2.351 7.696 11.250 1.00 86.62 98 LEU A N 1
ATOM 741 C CA . LEU A 1 98 ? 1.291 7.424 12.231 1.00 86.62 98 LEU A CA 1
ATOM 742 C C . LEU A 1 98 ? 1.482 6.079 12.949 1.00 86.62 98 LEU A C 1
ATOM 744 O O . LEU A 1 98 ? 1.236 5.970 14.153 1.00 86.62 98 LEU A O 1
ATOM 748 N N . ALA A 1 99 ? 1.934 5.048 12.229 1.00 85.88 99 ALA A N 1
ATOM 749 C CA . ALA A 1 99 ? 2.231 3.745 12.817 1.00 85.88 99 ALA A CA 1
ATOM 750 C C . ALA A 1 99 ? 3.367 3.844 13.850 1.00 85.88 99 ALA A C 1
ATOM 752 O O . ALA A 1 99 ? 3.262 3.280 14.942 1.00 85.88 99 ALA A O 1
ATOM 753 N N . GLN A 1 100 ? 4.424 4.596 13.534 1.00 85.69 100 GLN A N 1
ATOM 754 C CA . GLN A 1 100 ? 5.553 4.826 14.438 1.00 85.69 100 GLN A CA 1
ATOM 755 C C . GLN A 1 100 ? 5.144 5.645 15.669 1.00 85.69 100 GLN A C 1
ATOM 757 O O . GLN A 1 100 ? 5.518 5.298 16.790 1.00 85.69 100 GLN A O 1
ATOM 762 N N . GLU A 1 101 ? 4.335 6.693 15.497 1.00 81.56 101 GLU A N 1
ATOM 763 C CA . GLU A 1 101 ? 3.801 7.492 16.607 1.00 81.56 101 GLU A CA 1
ATOM 764 C C . GLU A 1 101 ? 2.919 6.654 17.546 1.00 81.56 101 GLU A C 1
ATOM 766 O O . GLU A 1 101 ? 3.052 6.731 18.774 1.00 81.56 101 GLU A O 1
ATOM 771 N N . GLY A 1 102 ? 2.052 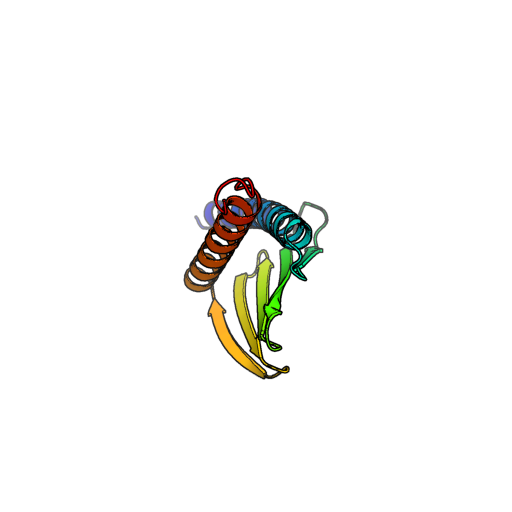5.804 16.985 1.00 73.81 102 GLY A N 1
ATOM 772 C CA . GLY A 1 102 ? 1.218 4.874 17.748 1.00 73.81 102 GLY A CA 1
ATOM 773 C C . GLY A 1 102 ? 2.047 3.894 18.585 1.00 73.81 102 GLY A C 1
ATOM 774 O O . GLY A 1 102 ? 1.756 3.681 19.765 1.00 73.81 102 GLY A O 1
ATOM 775 N N . GLN A 1 103 ? 3.129 3.358 18.013 1.00 67.50 103 GLN A N 1
ATOM 776 C CA . GLN A 1 103 ? 4.086 2.505 18.724 1.00 67.50 103 GLN A CA 1
ATOM 777 C C . GLN A 1 103 ? 4.840 3.264 19.822 1.00 67.50 103 GLN A C 1
ATOM 779 O O . GLN A 1 103 ? 4.967 2.765 20.942 1.00 67.50 103 GLN A O 1
ATOM 784 N N . ALA A 1 104 ? 5.304 4.484 19.538 1.00 61.88 104 ALA A N 1
ATOM 785 C CA . ALA A 1 104 ? 5.985 5.324 20.518 1.00 61.88 104 ALA A CA 1
ATOM 786 C C . ALA A 1 104 ? 5.087 5.614 21.728 1.00 61.88 104 ALA A C 1
ATOM 788 O O . ALA A 1 104 ? 5.559 5.589 22.863 1.00 61.88 104 ALA A O 1
ATOM 789 N N . ARG A 1 105 ? 3.783 5.821 21.506 1.00 62.78 105 ARG A N 1
ATOM 790 C CA . ARG A 1 105 ? 2.798 6.007 22.578 1.00 62.78 105 ARG A CA 1
ATOM 791 C C . ARG A 1 105 ? 2.547 4.727 23.380 1.00 62.78 105 ARG A C 1
ATOM 793 O O . ARG A 1 105 ? 2.423 4.806 24.597 1.00 62.78 105 ARG A O 1
ATOM 800 N N . ALA A 1 106 ? 2.501 3.565 22.730 1.00 59.41 106 ALA A N 1
ATOM 801 C CA . ALA A 1 106 ? 2.324 2.275 23.404 1.00 59.41 106 ALA A CA 1
ATOM 802 C C . ALA A 1 106 ? 3.533 1.872 24.278 1.00 59.41 106 ALA A C 1
ATOM 804 O O . ALA A 1 106 ? 3.364 1.167 25.269 1.00 59.41 106 ALA A O 1
ATOM 805 N N . MET A 1 107 ? 4.740 2.339 23.938 1.00 55.16 107 MET A N 1
ATOM 806 C CA . MET A 1 107 ? 5.986 2.061 24.669 1.00 55.16 107 MET A CA 1
ATOM 807 C C . MET A 1 107 ? 6.220 2.999 25.875 1.00 55.16 107 MET A C 1
ATOM 809 O O . MET A 1 107 ? 7.171 2.801 26.634 1.00 55.16 107 MET A O 1
ATOM 813 N N . GLN A 1 108 ? 5.395 4.037 26.069 1.00 48.44 108 GLN A N 1
ATOM 814 C CA . GLN A 1 108 ? 5.517 4.931 27.226 1.00 48.44 108 GLN A CA 1
ATOM 815 C C . GLN A 1 108 ? 5.050 4.209 28.504 1.00 48.44 108 GLN A C 1
ATOM 817 O O . GLN A 1 108 ? 3.923 3.711 28.542 1.00 48.44 108 GLN A O 1
ATOM 822 N N . PRO A 1 109 ? 5.871 4.144 29.573 1.00 44.78 109 PRO A N 1
ATOM 823 C CA . PRO A 1 109 ? 5.469 3.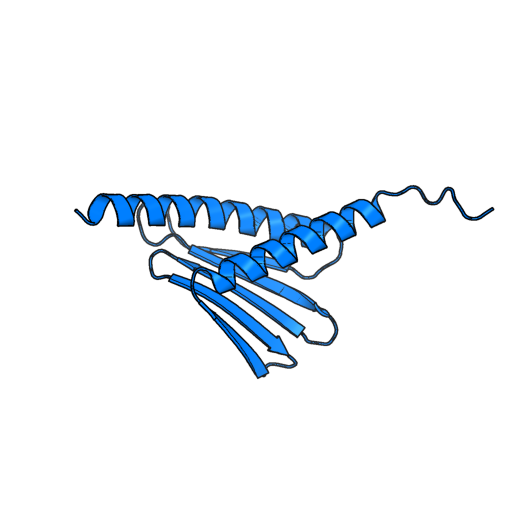488 30.811 1.00 44.78 109 PRO A CA 1
ATOM 824 C C . PRO A 1 109 ? 4.238 4.166 31.425 1.00 44.78 109 PRO A C 1
ATOM 826 O O . PRO A 1 109 ? 4.187 5.392 31.522 1.00 44.78 109 PRO A O 1
ATOM 8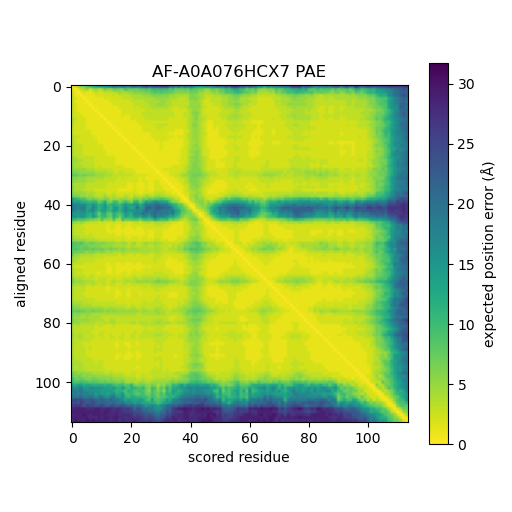29 N N . LEU A 1 110 ? 3.299 3.357 31.928 1.00 54.00 110 LEU A N 1
ATOM 830 C CA . LEU A 1 110 ? 2.133 3.712 32.762 1.00 54.00 110 LEU A CA 1
ATOM 831 C C . LEU A 1 110 ? 2.524 4.316 34.138 1.00 54.00 110 LEU A C 1
ATOM 833 O O . LEU A 1 110 ? 1.945 3.989 35.168 1.00 54.00 110 LEU A O 1
ATOM 837 N N . ALA A 1 111 ? 3.531 5.188 34.187 1.00 48.88 111 ALA A N 1
ATOM 838 C CA . ALA A 1 111 ? 4.097 5.753 35.412 1.00 48.88 111 ALA A CA 1
ATOM 839 C C . ALA A 1 111 ? 3.723 7.231 35.632 1.00 48.88 111 ALA A C 1
ATOM 841 O O . ALA A 1 111 ? 4.484 7.965 36.257 1.00 48.88 111 ALA A O 1
ATOM 842 N N . GLN A 1 112 ? 2.577 7.690 35.118 1.00 53.91 112 GLN A N 1
ATOM 843 C CA . GLN A 1 112 ? 2.066 9.046 35.376 1.00 53.91 112 GLN A CA 1
ATOM 844 C C . GLN A 1 112 ? 0.543 9.063 35.565 1.00 53.91 112 GLN A C 1
ATOM 846 O O . GLN A 1 112 ? -0.172 9.810 34.909 1.00 53.91 112 GLN A O 1
ATOM 851 N N . THR A 1 113 ? 0.042 8.241 36.483 1.00 46.81 113 THR A N 1
ATOM 852 C CA . THR A 1 113 ? -1.219 8.518 37.188 1.00 46.81 113 THR A CA 1
ATOM 853 C C . THR A 1 113 ? -1.073 8.017 38.620 1.00 46.81 113 THR A C 1
ATOM 855 O O . THR A 1 113 ? -1.397 6.867 38.917 1.00 46.81 113 THR A O 1
ATOM 858 N N . ALA A 1 114 ? -0.522 8.873 39.476 1.00 38.69 114 ALA A N 1
ATOM 859 C CA . ALA A 1 114 ? -0.620 8.808 40.930 1.00 38.69 114 ALA A CA 1
ATOM 860 C C . ALA A 1 114 ? -0.957 10.215 41.429 1.00 38.69 114 ALA A C 1
ATOM 862 O O . ALA A 1 114 ? -0.367 11.172 40.873 1.00 38.69 114 ALA A O 1
#

Radius of gyration: 16.29 Å; Cα contacts (8 Å, |Δi|>4): 165; chains: 1; bounding box: 36×26×64 Å

pLDDT: mean 87.29, std 14.64, range [38.69, 98.56]

Mean predicted aligned error: 6.23 Å

Nearest PDB structures (foldseek):
  3dwr-assembly1_A  TM=4.715E-01  e=1.140E+00  Leishmania major
  3imh-assembly1_A  TM=6.235E-01  e=4.342E+00  Lactobacillus acidophilus NCFM
  4xrt-assembly1_A  TM=4.406E-01  e=4.097E+00  Streptomyces steffisburgensis
  6wnb-assembly1_B  TM=4.111E-01  e=9.801E+00  Microseira wollei

Solvent-accessible surface area (backbone atoms only — not comparable to full-atom values): 6283 Å² total; per-residue (Å²): 128,64,66,64,55,54,54,50,50,46,54,52,42,54,55,48,39,56,51,41,47,52,49,20,54,54,34,39,75,72,72,38,58,40,43,52,50,74,46,58,87,86,83,66,68,47,27,28,44,32,39,36,50,81,53,95,56,31,36,42,34,42,39,40,33,83,88,48,40,34,27,36,35,27,42,77,89,40,78,75,49,75,36,55,50,71,59,20,52,53,52,52,49,53,51,53,52,52,50,51,52,53,48,57,60,70,70,52,76,93,80,83,83,129

Secondary structure (DSSP, 8-state):
--HHHHHHHHHHHHHHHHHHHHHHHHHHHTT--EEEEEE--SSS--EEEEEEE-STTEEEEEEEETTEEEEEEEETTEEEEEEETHHHHHHHHHHHHHHHHHHHHHTS-S----